Protein AF-A0A3M1C4P7-F1 (afdb_monomer)

Sequence (172 aa):
MSEEKKLWYYACQGETFGPFSKKDFIQELKNISSRNEILVWRKGMRSWTPTYECHELLEELGMNQRKYPRIHVRGSVKIHHPEKGSLNGVLFSLSAGGVGVKLEQSYFNEGDRIQLKIHAETLLEHPFEVIAIVRHIDSEGRMGCEFYEIKDELRKSINSYVGAIRSHLSLF

Solvent-accessible surface area (backbone atoms only — not comparable to full-atom values): 9748 Å² total; per-residue (Å²): 134,81,80,70,72,55,46,34,35,40,33,49,97,92,45,77,49,72,70,21,31,71,70,57,43,52,55,56,53,66,72,45,88,67,51,78,72,26,29,32,39,40,87,88,57,94,57,77,36,45,37,84,71,36,67,83,48,23,64,81,64,69,67,57,83,63,90,48,72,68,40,80,44,56,37,40,30,42,39,37,31,95,88,81,46,73,49,73,32,38,32,48,29,44,34,55,50,30,38,32,33,39,29,96,72,80,91,78,53,70,69,41,67,30,41,36,41,39,36,47,60,98,72,51,101,61,67,50,75,46,40,27,32,31,70,41,69,49,99,79,32,45,33,37,32,36,54,48,86,66,54,66,68,60,36,48,52,43,40,55,51,48,48,52,53,52,59,60,63,72,76,114

Nearest PDB structures (foldseek):
  4rt0-assembly1_A  TM=8.225E-01  e=1.508E-08  Pseudomonas aeruginosa PAO1
  4rt1-assembly1_A  TM=7.696E-01  e=6.048E-08  Pseudomonas aeruginosa PAO1
  8u0i-assembly1_A  TM=8.631E-01  e=6.971E-07  Pseudomonas aeruginosa PA14
  4xrn-assembly2_B  TM=7.167E-01  e=9.432E-08  Pseudomonas aeruginosa PAO1
  9fnn-assembly1_A  TM=7.194E-01  e=3.049E-05  Escherichia coli

Foldseek 3Di:
DDPQDQFKWKDAPNDID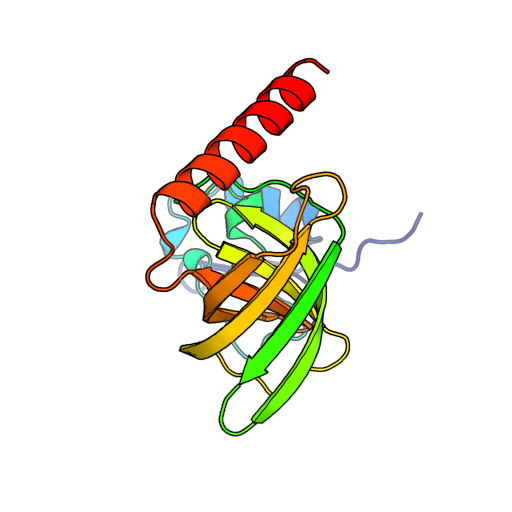DSHRPVVVLVVLLPDPCQQRMWMDGPPDPDTDRQVLPPVNCVSSVVDPPPWDKDFFWWKKWKQAPPPGIDIWIWGMDTLFWTKTADPDDPDDAQGWIKIFTDTPPQDPHTDIFIWGFHDADPRRITITTTDPDDPVVSVSRRVSSVVVVVVVVVD

Mean predicted aligned error: 10.46 Å

Structure (mmCIF, N/CA/C/O backbone):
data_AF-A0A3M1C4P7-F1
#
_entry.id   AF-A0A3M1C4P7-F1
#
loop_
_atom_site.group_PDB
_atom_site.id
_atom_site.type_symbol
_atom_site.label_atom_id
_atom_site.label_alt_id
_atom_site.label_comp_id
_atom_site.label_asym_id
_atom_site.label_entity_id
_atom_site.label_seq_id
_atom_site.pdbx_PDB_ins_code
_atom_site.Cartn_x
_atom_site.Cartn_y
_atom_site.Cartn_z
_atom_site.occupancy
_atom_site.B_iso_or_equiv
_atom_site.auth_seq_id
_atom_site.auth_comp_id
_atom_site.auth_asym_id
_atom_site.auth_atom_id
_atom_site.pdbx_PDB_model_num
ATOM 1 N N . MET A 1 1 ? -25.413 17.593 2.164 1.00 39.09 1 MET A N 1
ATOM 2 C CA . MET A 1 1 ? -24.622 16.933 3.225 1.00 39.09 1 MET A CA 1
ATOM 3 C C . MET A 1 1 ? -24.867 15.440 3.093 1.00 39.09 1 MET A C 1
ATOM 5 O O . MET A 1 1 ? -25.986 15.017 3.336 1.00 39.09 1 MET A O 1
ATOM 9 N N . SER A 1 2 ? -23.908 14.672 2.571 1.00 47.56 2 SER A N 1
ATOM 10 C CA . SER A 1 2 ? -24.074 13.222 2.403 1.00 47.56 2 SER A CA 1
ATOM 11 C C . SER A 1 2 ? -23.829 12.519 3.734 1.00 47.56 2 SER A C 1
ATOM 13 O O . SER A 1 2 ? -22.772 12.716 4.327 1.00 47.56 2 SER A O 1
ATOM 15 N N . GLU A 1 3 ? -24.774 11.697 4.187 1.00 51.28 3 GLU A N 1
ATOM 16 C CA . GLU A 1 3 ? -24.529 10.737 5.263 1.00 51.28 3 GLU A CA 1
ATOM 17 C C . GLU A 1 3 ? -23.340 9.845 4.875 1.00 51.28 3 GLU A C 1
ATOM 19 O O . GLU A 1 3 ? -23.419 9.068 3.919 1.00 51.28 3 GLU A O 1
ATOM 24 N N . GLU A 1 4 ? -22.217 9.952 5.587 1.00 60.09 4 GLU A N 1
ATOM 25 C CA . GLU A 1 4 ? -21.180 8.927 5.506 1.00 60.09 4 GLU A CA 1
ATOM 26 C C . GLU A 1 4 ? -21.805 7.604 5.957 1.00 60.09 4 GLU A C 1
ATOM 28 O O . GLU A 1 4 ? -22.257 7.471 7.096 1.00 60.09 4 GLU A O 1
ATOM 33 N N . LYS A 1 5 ? -21.885 6.630 5.041 1.00 76.88 5 LYS A N 1
ATOM 34 C CA . LYS A 1 5 ? -22.534 5.342 5.301 1.00 76.88 5 LYS A CA 1
ATOM 35 C C . LYS A 1 5 ? -21.923 4.696 6.549 1.00 76.88 5 LYS A C 1
ATOM 37 O O . LYS A 1 5 ? -20.745 4.337 6.551 1.00 76.88 5 LYS A O 1
ATOM 42 N N . LYS A 1 6 ? -22.741 4.507 7.587 1.00 78.75 6 LYS A N 1
ATOM 43 C CA . LYS A 1 6 ? -22.369 3.760 8.791 1.00 78.75 6 LYS A CA 1
ATOM 44 C C . LYS A 1 6 ? -22.273 2.275 8.438 1.00 78.75 6 LYS A C 1
ATOM 46 O O . LYS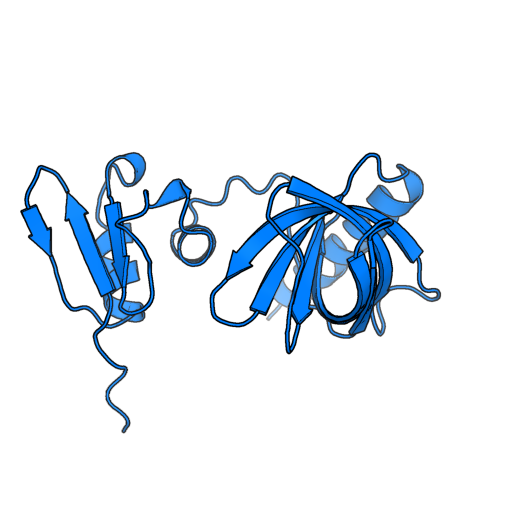 A 1 6 ? -23.293 1.629 8.214 1.00 78.75 6 LYS A O 1
ATOM 51 N N . LEU A 1 7 ? -21.056 1.755 8.300 1.00 88.94 7 LEU A N 1
ATOM 52 C CA . LEU A 1 7 ? -20.792 0.402 7.781 1.00 88.94 7 LEU A CA 1
ATOM 53 C C . LEU A 1 7 ? -19.833 -0.414 8.647 1.00 88.94 7 LEU A C 1
ATOM 55 O O . LEU A 1 7 ? -19.599 -1.578 8.321 1.00 88.94 7 LEU A O 1
ATOM 59 N N . TRP A 1 8 ? -19.265 0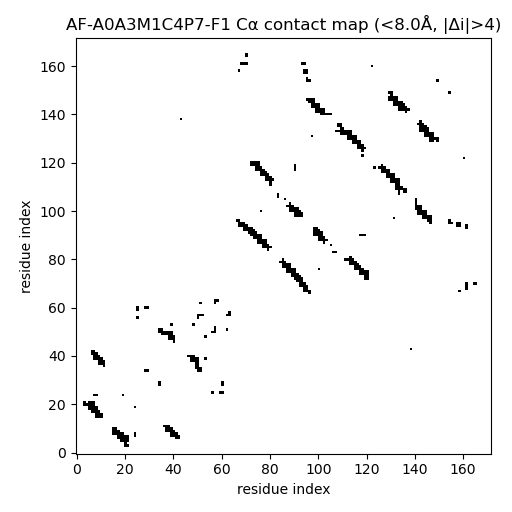.183 9.694 1.00 94.12 8 TRP A N 1
ATOM 60 C CA . TRP A 1 8 ? -18.219 -0.434 10.503 1.00 94.12 8 TRP A CA 1
ATOM 61 C C . TRP A 1 8 ? -18.752 -0.974 11.820 1.00 94.12 8 TRP A C 1
ATOM 63 O O . TRP A 1 8 ? -19.577 -0.336 12.473 1.00 94.12 8 TRP A O 1
ATOM 73 N N . TYR A 1 9 ? -18.235 -2.131 12.209 1.00 95.50 9 TYR A N 1
ATOM 74 C CA . TYR A 1 9 ? -18.547 -2.822 13.447 1.00 95.50 9 TYR A CA 1
ATOM 75 C C . TYR A 1 9 ? -17.256 -3.318 14.088 1.00 95.50 9 TYR A C 1
ATOM 77 O O . TYR A 1 9 ? -16.290 -3.643 13.389 1.00 95.50 9 TYR A O 1
ATOM 85 N N . TYR A 1 10 ? -17.245 -3.403 15.413 1.00 94.94 10 TYR A N 1
ATOM 86 C CA . TYR A 1 10 ? -16.197 -4.106 16.140 1.00 94.94 10 TYR A CA 1
ATOM 87 C C . TYR A 1 10 ? -16.813 -5.085 17.133 1.00 94.94 10 TYR A C 1
ATOM 89 O O . TYR A 1 10 ? -17.927 -4.873 17.609 1.00 94.94 10 TYR A O 1
ATOM 97 N N . ALA A 1 11 ? -16.089 -6.154 17.433 1.00 93.12 11 ALA A N 1
ATOM 98 C CA . ALA A 1 11 ? -16.430 -7.094 18.479 1.00 93.12 11 ALA A CA 1
ATOM 99 C C . ALA A 1 11 ? -15.306 -7.144 19.513 1.00 93.12 11 ALA A C 1
ATOM 101 O O . ALA A 1 11 ? -14.123 -7.204 19.165 1.00 93.12 11 ALA A O 1
ATOM 102 N N . CYS A 1 12 ? -15.688 -7.092 20.783 1.00 89.81 12 CYS A N 1
ATOM 103 C CA . CYS A 1 12 ? -14.787 -7.134 21.926 1.00 89.81 12 CYS A CA 1
ATOM 104 C C . CYS A 1 12 ? -15.507 -7.869 23.059 1.00 89.81 12 CYS A C 1
ATOM 106 O O . CYS A 1 12 ? -16.689 -7.628 23.284 1.00 89.81 12 CYS A O 1
ATOM 108 N N . GLN A 1 13 ? -14.819 -8.791 23.739 1.00 85.81 13 GLN A N 1
ATOM 109 C CA . GLN A 1 13 ? -15.377 -9.554 24.870 1.00 85.81 13 GLN A CA 1
ATOM 110 C C . GLN A 1 13 ? -16.704 -10.286 24.564 1.00 85.81 13 GLN A C 1
ATOM 112 O O . GLN A 1 13 ? -17.533 -10.489 25.442 1.00 85.81 13 GLN A O 1
ATOM 117 N N . GLY A 1 14 ? -16.903 -10.714 23.313 1.00 84.56 14 GLY A N 1
ATOM 118 C CA . GLY A 1 14 ? -18.111 -11.432 22.884 1.00 84.56 14 GLY A CA 1
ATOM 119 C C . GLY A 1 14 ? -19.307 -10.537 22.539 1.00 84.56 14 GLY A C 1
ATOM 120 O O . GLY A 1 14 ? -20.307 -11.044 22.037 1.00 84.56 14 GLY A O 1
ATOM 121 N N . GLU A 1 15 ? -19.196 -9.223 22.727 1.00 91.88 15 GLU A N 1
ATOM 122 C CA . GLU A 1 15 ? -20.213 -8.251 22.326 1.00 91.88 15 GLU A CA 1
ATOM 123 C C . GLU A 1 15 ? -19.849 -7.588 20.996 1.00 91.88 15 GLU A C 1
ATOM 125 O O . GLU A 1 15 ? -18.674 -7.447 20.655 1.00 91.88 15 GLU A O 1
ATOM 130 N N . THR A 1 16 ? -20.866 -7.189 20.228 1.00 94.88 16 THR A N 1
ATOM 131 C CA . THR A 1 16 ? -20.712 -6.507 18.935 1.00 94.88 16 THR A CA 1
ATOM 132 C C . THR A 1 16 ? -21.273 -5.094 19.011 1.00 94.88 16 THR A C 1
ATOM 134 O O . THR A 1 16 ? -22.397 -4.889 19.462 1.00 94.88 16 THR A O 1
ATOM 137 N N . PHE A 1 17 ? -20.515 -4.132 18.495 1.00 94.25 17 PHE A N 1
ATOM 138 C CA . PHE A 1 17 ? -20.822 -2.708 18.542 1.00 94.25 17 PHE A CA 1
ATOM 139 C C . PHE A 1 17 ? -20.857 -2.127 17.123 1.00 94.25 17 PHE A C 1
ATOM 141 O O . PHE A 1 17 ? -20.004 -2.447 16.292 1.00 94.25 17 PHE A O 1
ATOM 148 N N . GLY A 1 18 ? -21.832 -1.258 16.842 1.00 93.12 18 GLY A N 1
ATOM 149 C CA . GLY A 1 18 ? -22.015 -0.586 15.549 1.00 93.12 18 GLY A CA 1
ATOM 150 C C . GLY A 1 18 ? -23.473 -0.597 15.064 1.00 93.12 18 GLY A C 1
ATOM 151 O O . GLY A 1 18 ? -24.352 -1.060 15.791 1.00 93.12 18 GLY A O 1
ATOM 152 N N . PRO A 1 19 ? -23.759 -0.110 13.840 1.00 93.94 19 PRO A N 1
ATOM 153 C CA . PRO A 1 19 ? -22.807 0.400 12.853 1.00 93.94 19 PRO A CA 1
ATOM 154 C C . PRO A 1 19 ? -22.305 1.820 13.145 1.00 93.94 19 PRO A C 1
ATOM 156 O O . PRO A 1 19 ? -23.071 2.706 13.526 1.00 93.94 19 PRO A O 1
ATOM 159 N N . PHE A 1 20 ? -21.035 2.063 12.835 1.00 93.38 20 PHE A N 1
ATOM 160 C CA . PHE A 1 20 ? -20.380 3.366 12.933 1.00 93.38 20 PHE A CA 1
ATOM 161 C C . PHE A 1 20 ? -20.025 3.930 11.554 1.00 93.38 20 PHE A C 1
ATOM 163 O O . PHE A 1 20 ? -19.773 3.182 10.598 1.00 93.38 20 PHE A O 1
ATOM 170 N N . SER A 1 21 ? -19.974 5.264 11.453 1.00 91.44 21 SER A N 1
ATOM 171 C CA . SER A 1 21 ? -19.228 5.922 10.374 1.00 91.44 21 SER A CA 1
ATOM 172 C C . SER A 1 21 ? -17.741 5.588 10.534 1.00 91.44 21 SER A C 1
ATOM 174 O O . SER A 1 21 ? -17.305 5.229 11.628 1.00 91.44 21 SER A O 1
ATOM 176 N N . LYS A 1 22 ? -16.937 5.699 9.472 1.00 87.62 22 LYS A N 1
ATOM 177 C CA . LYS A 1 22 ? -15.499 5.408 9.587 1.00 87.62 22 LYS A CA 1
ATOM 178 C C . LYS A 1 22 ? -14.823 6.316 10.625 1.00 87.62 22 LYS A C 1
ATOM 180 O O . LYS A 1 22 ? -14.029 5.840 11.429 1.00 87.62 22 LYS A O 1
ATOM 185 N N . LYS A 1 23 ? -15.188 7.600 10.646 1.00 88.44 23 LYS A N 1
ATOM 186 C CA . LYS A 1 23 ? -14.672 8.575 11.610 1.00 88.44 23 LYS A CA 1
ATOM 187 C C . LYS A 1 23 ? -15.012 8.193 13.054 1.00 88.44 23 LYS A C 1
ATOM 189 O O . LYS A 1 23 ? -14.108 8.144 13.886 1.00 88.44 23 LYS A O 1
ATOM 194 N N . ASP A 1 24 ? -16.284 7.901 13.337 1.00 90.94 24 ASP A N 1
ATOM 195 C CA . ASP A 1 24 ? -16.727 7.538 14.692 1.00 90.9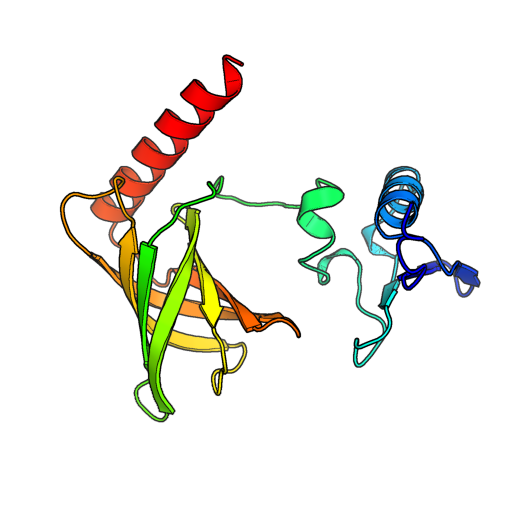4 24 ASP A CA 1
ATOM 196 C C . ASP A 1 24 ? -16.101 6.210 15.124 1.00 90.94 24 ASP A C 1
ATOM 198 O O . ASP A 1 24 ? -15.619 6.085 16.243 1.00 90.94 24 ASP A O 1
ATOM 202 N N . PHE A 1 25 ? -16.011 5.250 14.201 1.00 93.44 25 PHE A N 1
ATOM 203 C CA . PHE A 1 25 ? -15.388 3.954 14.439 1.00 93.44 25 PHE A CA 1
ATOM 204 C C . PHE A 1 25 ? -13.940 4.081 14.918 1.00 93.44 25 PHE A C 1
ATOM 206 O O . PHE A 1 25 ? -13.550 3.480 15.915 1.00 93.44 25 PHE A O 1
ATOM 213 N N . ILE A 1 26 ? -13.139 4.902 14.236 1.00 89.75 26 ILE A N 1
ATOM 214 C CA . ILE A 1 26 ? -11.749 5.161 14.622 1.00 89.75 26 ILE A CA 1
ATOM 215 C C . ILE A 1 26 ? -11.665 5.837 15.990 1.00 89.75 26 ILE A C 1
ATOM 217 O O . ILE A 1 26 ? -10.760 5.523 16.766 1.00 89.75 26 ILE A O 1
ATOM 221 N N . GLN A 1 27 ? -12.584 6.756 16.293 1.00 89.81 27 GLN A N 1
ATOM 222 C CA . GLN A 1 27 ? -12.616 7.432 17.586 1.00 89.81 27 GLN A CA 1
ATOM 223 C C . GLN A 1 27 ? -12.945 6.459 18.727 1.00 89.81 27 GLN A C 1
ATOM 225 O O . GLN A 1 27 ? -12.248 6.480 19.741 1.00 89.81 27 GLN A O 1
ATOM 230 N N . GLU A 1 28 ? -13.930 5.577 18.538 1.00 91.25 28 GLU A N 1
ATOM 231 C CA . GLU A 1 28 ? -14.269 4.520 19.499 1.00 91.25 28 GLU A CA 1
ATOM 232 C C . GLU A 1 28 ? -13.077 3.594 19.748 1.00 91.25 28 GLU A C 1
ATOM 234 O O . GLU A 1 28 ? -12.647 3.406 20.886 1.00 91.25 28 GLU A O 1
ATOM 239 N N . LEU A 1 29 ? -12.458 3.085 18.678 1.00 90.19 29 LEU A N 1
ATOM 240 C 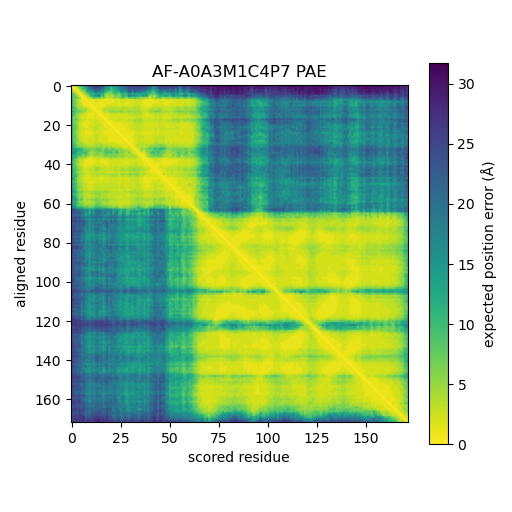CA . LEU A 1 29 ? -11.315 2.183 18.803 1.00 90.19 29 LEU A CA 1
ATOM 241 C C . LEU A 1 29 ? -10.120 2.837 19.513 1.00 90.19 29 LEU A C 1
ATOM 243 O O . LEU A 1 29 ? -9.441 2.167 20.290 1.00 90.19 29 LEU A O 1
ATOM 247 N N . LYS A 1 30 ? -9.858 4.134 19.294 1.00 87.12 30 LYS A N 1
ATOM 248 C CA . LYS A 1 30 ? -8.781 4.872 19.985 1.00 87.12 30 LYS A CA 1
ATOM 249 C C . LYS A 1 30 ? -8.973 4.949 21.499 1.00 87.12 30 LYS A C 1
ATOM 251 O O . LYS A 1 30 ? -7.974 5.020 22.212 1.00 87.12 30 LYS A O 1
ATOM 256 N N . ASN A 1 31 ? -10.216 4.921 21.974 1.00 85.88 31 ASN A N 1
ATOM 257 C CA . ASN A 1 31 ? -10.536 4.978 23.398 1.00 85.88 31 ASN A CA 1
ATOM 258 C C . ASN A 1 31 ? -10.353 3.620 24.101 1.00 85.88 31 ASN A C 1
ATOM 260 O O . ASN A 1 31 ? -10.298 3.570 25.329 1.00 85.88 31 ASN A O 1
ATOM 264 N N . ILE A 1 32 ? -10.225 2.519 23.350 1.00 85.31 32 ILE A N 1
ATOM 265 C CA . ILE A 1 32 ? -10.050 1.179 23.916 1.00 85.31 32 ILE A CA 1
ATOM 266 C C . ILE A 1 32 ? -8.565 0.924 24.208 1.00 85.31 32 ILE A C 1
ATOM 268 O O . ILE A 1 32 ? -7.695 1.071 23.346 1.00 85.31 32 ILE A O 1
ATOM 272 N N . SER A 1 33 ? -8.262 0.514 25.441 1.00 74.25 33 SER A N 1
ATOM 273 C CA . SER A 1 33 ? -6.883 0.301 25.903 1.00 74.25 33 SER A CA 1
ATOM 274 C C . SER A 1 33 ? -6.213 -0.910 25.239 1.00 74.25 33 SER A C 1
ATOM 276 O O . SER A 1 33 ? -5.060 -0.816 24.819 1.00 74.25 33 SER A O 1
ATOM 278 N N . SER A 1 34 ? -6.943 -2.018 25.065 1.00 76.75 34 SER A N 1
ATOM 279 C CA . SER A 1 34 ? -6.430 -3.282 24.506 1.00 76.75 34 SER A CA 1
ATOM 280 C C . SER A 1 34 ? -6.948 -3.543 23.092 1.00 76.75 34 SER A C 1
ATOM 282 O O . SER A 1 34 ? -7.749 -4.440 22.847 1.00 76.75 34 SER A O 1
ATOM 284 N N . ARG A 1 35 ? -6.467 -2.765 22.120 1.00 73.56 35 ARG A N 1
ATOM 285 C CA . ARG A 1 35 ? -6.914 -2.864 20.715 1.00 73.56 35 ARG A CA 1
ATOM 286 C C . ARG A 1 35 ? -6.543 -4.168 20.000 1.00 73.56 35 ARG A C 1
ATOM 288 O O . ARG A 1 35 ? -7.116 -4.468 18.958 1.00 73.56 35 ARG A O 1
ATOM 295 N N . ASN A 1 36 ? -5.612 -4.953 20.541 1.00 70.19 36 ASN A N 1
ATOM 296 C CA . ASN A 1 36 ? -5.172 -6.209 19.924 1.00 70.19 36 ASN A CA 1
ATOM 297 C C . ASN A 1 36 ? -6.214 -7.334 20.027 1.00 70.19 36 ASN A C 1
ATOM 299 O O . ASN A 1 36 ? -6.157 -8.278 19.249 1.00 70.19 36 ASN A O 1
ATOM 303 N N . GLU A 1 37 ? -7.164 -7.231 20.955 1.00 80.12 37 GLU A N 1
ATOM 304 C CA . GLU A 1 37 ? -8.218 -8.236 21.169 1.00 80.12 37 GLU A CA 1
ATOM 305 C C . GLU A 1 37 ? -9.498 -7.924 20.383 1.00 80.12 37 GLU A C 1
ATOM 307 O O . GLU A 1 37 ? -10.460 -8.690 20.406 1.00 80.12 37 GLU A O 1
ATOM 312 N N . ILE A 1 38 ? -9.516 -6.793 19.676 1.00 90.44 38 ILE A N 1
ATOM 313 C CA . ILE A 1 38 ? -10.688 -6.322 18.954 1.00 90.44 38 ILE A CA 1
ATOM 314 C C . ILE A 1 38 ? -10.714 -6.944 17.562 1.00 90.44 38 ILE A C 1
ATOM 316 O O . ILE A 1 38 ? -9.760 -6.810 16.785 1.00 90.44 38 ILE A O 1
ATOM 320 N N . LEU A 1 39 ? -11.846 -7.549 17.221 1.00 92.44 39 LEU A N 1
ATOM 321 C CA . LEU A 1 39 ? -12.173 -7.926 15.854 1.00 92.44 39 LEU A CA 1
ATOM 322 C C . LEU A 1 39 ? -12.953 -6.795 15.189 1.00 92.44 39 LEU A C 1
ATOM 324 O O . LEU A 1 39 ? -13.845 -6.211 15.794 1.00 92.44 39 LEU A O 1
ATOM 328 N N . VAL A 1 40 ? -12.654 -6.507 13.931 1.00 93.62 40 VAL A N 1
ATOM 329 C CA . VAL A 1 40 ? -13.332 -5.483 13.137 1.00 93.62 40 VAL A CA 1
ATOM 330 C C . VAL A 1 40 ? -14.004 -6.108 11.929 1.00 93.62 40 VAL A C 1
ATOM 332 O O . VAL A 1 40 ? -13.539 -7.110 11.379 1.00 93.62 40 VAL A O 1
ATOM 335 N N . TRP A 1 41 ? -15.103 -5.503 11.501 1.00 94.44 41 TRP A N 1
ATOM 336 C CA . TRP A 1 41 ? -15.796 -5.903 10.290 1.00 94.44 41 TRP A CA 1
ATOM 337 C C . TRP A 1 41 ? -16.483 -4.708 9.640 1.00 94.44 41 TRP A C 1
ATOM 339 O O . TRP A 1 41 ? -17.001 -3.813 10.309 1.00 94.44 41 TRP A O 1
ATOM 349 N N . ARG A 1 42 ? -16.535 -4.716 8.310 1.00 91.19 42 ARG A N 1
ATOM 350 C CA . ARG A 1 42 ? -17.429 -3.854 7.542 1.00 91.19 42 ARG A CA 1
ATOM 351 C C . ARG A 1 42 ? -18.037 -4.601 6.376 1.00 91.19 42 ARG A C 1
ATOM 353 O O . ARG A 1 42 ? -17.493 -5.599 5.895 1.00 91.19 42 ARG A O 1
ATOM 360 N N . LYS A 1 43 ? -19.127 -4.045 5.849 1.00 82.88 43 LYS A N 1
ATOM 361 C CA . LYS A 1 43 ? -19.753 -4.545 4.623 1.00 82.88 43 LYS A CA 1
ATOM 362 C C . LYS A 1 43 ? -18.704 -4.692 3.508 1.00 82.88 43 LYS A C 1
ATOM 364 O O . LYS A 1 43 ? -18.035 -3.723 3.145 1.00 82.88 43 LYS A O 1
ATOM 369 N N . GLY A 1 44 ? -18.583 -5.910 2.977 1.00 81.81 44 GLY A N 1
ATOM 370 C CA . GLY A 1 44 ? -17.608 -6.290 1.947 1.00 81.81 44 GLY A CA 1
ATOM 371 C C . GLY A 1 44 ? -16.430 -7.133 2.454 1.00 81.81 44 GLY A C 1
ATOM 372 O O . GLY A 1 44 ? -15.746 -7.743 1.638 1.00 81.81 44 GLY A O 1
ATOM 373 N N . MET A 1 45 ? -16.208 -7.224 3.771 1.00 83.38 45 MET A N 1
ATOM 374 C CA . MET A 1 45 ? -15.215 -8.140 4.346 1.00 83.38 45 MET A CA 1
ATOM 375 C C . MET A 1 45 ? -15.765 -9.570 4.419 1.00 83.38 45 MET A C 1
ATOM 377 O O . MET A 1 45 ? -16.938 -9.776 4.734 1.00 83.38 45 MET A O 1
ATOM 381 N N . ARG A 1 46 ? -14.906 -10.561 4.147 1.00 82.50 46 ARG A N 1
ATOM 382 C CA . ARG A 1 46 ? -15.275 -11.990 4.152 1.00 82.50 46 ARG A CA 1
ATOM 383 C C . ARG A 1 46 ? -15.530 -12.538 5.556 1.00 82.50 46 ARG A C 1
ATOM 385 O O . ARG A 1 46 ? -16.366 -13.416 5.722 1.00 82.50 46 ARG A O 1
ATOM 392 N N . SER A 1 47 ? -14.816 -12.021 6.548 1.00 89.38 47 SER A N 1
ATOM 393 C CA . SER A 1 47 ? -14.898 -12.434 7.946 1.00 89.38 47 SER A CA 1
ATOM 394 C C . SER A 1 47 ? -14.542 -11.266 8.856 1.00 89.38 47 SER A C 1
ATOM 396 O O . SER A 1 47 ? -14.009 -10.252 8.400 1.00 89.38 47 SER A O 1
ATOM 398 N N . TRP A 1 48 ? -14.834 -11.418 10.145 1.00 92.06 48 TRP A N 1
ATOM 399 C CA . TRP A 1 48 ? -14.234 -10.595 11.187 1.00 92.06 48 TRP A CA 1
ATOM 400 C C . TRP A 1 48 ? -12.711 -10.717 11.116 1.00 92.06 48 TRP A C 1
ATOM 402 O O . TRP A 1 48 ? -12.183 -11.819 10.960 1.00 92.06 48 TRP A O 1
ATOM 412 N N . THR A 1 49 ? -12.018 -9.590 11.207 1.00 89.69 49 THR A N 1
ATOM 413 C CA . THR A 1 49 ? -10.561 -9.515 11.075 1.00 89.69 49 THR A CA 1
ATOM 414 C C . THR A 1 49 ? -9.996 -8.864 12.328 1.00 89.69 49 THR A C 1
ATOM 416 O O . THR A 1 49 ? -10.526 -7.836 12.747 1.00 89.69 49 THR A O 1
ATOM 419 N N . PRO A 1 50 ? -8.941 -9.405 12.951 1.00 88.56 50 PRO A N 1
ATOM 420 C CA . PRO A 1 50 ? -8.267 -8.722 14.045 1.00 88.56 50 PRO A CA 1
ATOM 421 C C . PRO A 1 50 ? -7.852 -7.300 13.658 1.00 88.56 50 PRO A C 1
ATOM 423 O O . PRO A 1 50 ? -7.384 -7.052 12.546 1.00 88.56 50 PRO A O 1
ATOM 426 N N . THR A 1 51 ? -7.993 -6.346 14.579 1.00 86.94 51 THR A N 1
ATOM 427 C CA . THR A 1 51 ? -7.685 -4.927 14.310 1.00 86.94 51 THR A CA 1
ATOM 428 C C . THR A 1 51 ? -6.252 -4.741 13.803 1.00 86.94 51 THR A C 1
ATOM 430 O O . THR A 1 51 ? -6.005 -3.893 12.948 1.00 86.94 51 THR A O 1
ATOM 433 N N . TYR A 1 52 ? -5.317 -5.577 14.269 1.00 79.62 52 TYR A N 1
ATOM 434 C CA . TYR A 1 52 ? -3.920 -5.556 13.837 1.00 79.62 52 TYR A CA 1
ATOM 435 C C . TYR A 1 52 ? -3.669 -6.136 12.431 1.00 79.62 52 TYR A C 1
ATOM 437 O O . TYR A 1 52 ? -2.601 -5.916 11.871 1.00 79.62 52 TYR A O 1
ATOM 445 N N . GLU A 1 53 ? -4.631 -6.845 11.842 1.00 77.75 53 GLU A N 1
ATOM 446 C CA . GLU A 1 53 ? -4.584 -7.332 10.452 1.00 77.75 53 GLU A CA 1
ATOM 447 C C . GLU A 1 53 ? -5.339 -6.401 9.492 1.00 77.75 53 GLU A C 1
ATOM 449 O O . GLU A 1 53 ? -5.119 -6.413 8.275 1.00 77.75 53 GLU A O 1
ATOM 454 N N . CYS A 1 54 ? -6.204 -5.533 10.026 1.00 81.00 54 CYS A N 1
ATOM 455 C CA . CYS A 1 54 ? -6.925 -4.544 9.241 1.00 81.00 54 CYS A CA 1
ATOM 456 C C . CYS A 1 54 ? -6.016 -3.350 8.907 1.00 81.00 54 CYS A C 1
ATOM 458 O O . CYS A 1 54 ? -6.004 -2.320 9.584 1.00 81.00 54 CYS A O 1
ATOM 460 N N . HIS A 1 55 ? -5.254 -3.487 7.822 1.00 73.81 55 HIS A N 1
ATOM 461 C CA . HIS A 1 55 ? -4.287 -2.488 7.356 1.00 73.81 55 HIS A CA 1
ATOM 462 C C . HIS A 1 55 ? -4.889 -1.089 7.153 1.00 73.81 55 HIS A C 1
ATOM 464 O O . HIS A 1 55 ? -4.193 -0.098 7.376 1.00 73.81 55 HIS A O 1
ATOM 470 N N . GLU A 1 56 ? -6.171 -1.015 6.777 1.00 76.69 56 GLU A N 1
ATOM 471 C CA . GLU A 1 56 ? -6.928 0.236 6.654 1.00 76.69 56 GLU A CA 1
ATOM 472 C C . GLU A 1 56 ? -6.986 1.004 7.988 1.00 76.69 56 GLU A C 1
ATOM 474 O O . GLU A 1 56 ? -6.872 2.226 8.002 1.00 76.69 56 GLU A O 1
ATOM 479 N N . LEU A 1 57 ? -7.112 0.295 9.114 1.00 81.50 57 LEU A N 1
ATOM 480 C CA . LEU A 1 57 ? -7.256 0.895 10.441 1.00 81.50 57 LEU A CA 1
ATOM 481 C C . LEU A 1 57 ? -5.915 1.109 11.143 1.00 81.50 57 LEU A C 1
ATOM 483 O O . LEU A 1 57 ? -5.775 2.062 11.904 1.00 81.50 57 LEU A O 1
ATOM 487 N N . LEU A 1 58 ? -4.914 0.257 10.892 1.00 78.31 58 LEU A N 1
ATOM 488 C CA . LEU A 1 58 ? -3.601 0.332 11.549 1.00 78.31 58 LEU A CA 1
ATOM 489 C C . LEU A 1 58 ? -2.968 1.729 11.488 1.00 78.31 58 LEU A C 1
ATOM 491 O O . LEU A 1 58 ? -2.342 2.178 12.451 1.00 78.31 58 LEU A O 1
ATOM 495 N N . GLU A 1 59 ? -3.095 2.398 10.342 1.00 72.88 59 GLU A N 1
ATOM 496 C CA . GLU A 1 59 ? -2.586 3.752 10.125 1.00 72.88 59 GLU A CA 1
ATOM 497 C C . GLU A 1 59 ? -3.363 4.795 10.928 1.00 72.88 59 GLU A C 1
ATOM 499 O O . GLU A 1 59 ? -2.761 5.567 11.672 1.00 72.88 59 GLU A O 1
ATOM 504 N N . GLU A 1 60 ? -4.691 4.770 10.852 1.00 79.69 60 GLU A N 1
ATOM 505 C CA . GLU A 1 60 ? -5.556 5.747 11.520 1.00 79.69 60 GLU A CA 1
ATOM 506 C C . GLU A 1 60 ? -5.563 5.596 13.050 1.00 79.69 60 GLU A C 1
ATOM 508 O O . GLU A 1 60 ? -5.719 6.580 13.782 1.00 79.69 60 GLU A O 1
ATOM 513 N N . LEU A 1 61 ? -5.339 4.374 13.543 1.00 79.25 61 LEU A N 1
ATOM 514 C CA . LEU A 1 61 ? -5.225 4.049 14.965 1.00 79.25 61 LEU A CA 1
ATOM 515 C C . LEU A 1 61 ? -3.822 4.302 15.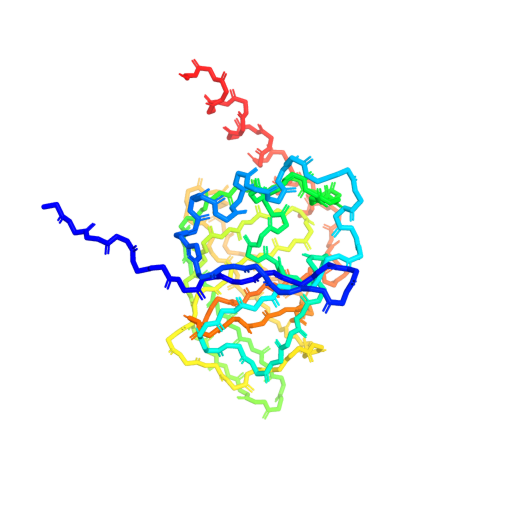534 1.00 79.25 61 LEU A C 1
ATOM 517 O O . LEU A 1 61 ? -3.629 4.170 16.744 1.00 79.25 61 LEU A O 1
ATOM 521 N N . GLY A 1 62 ? -2.832 4.635 14.699 1.00 72.75 62 GLY A N 1
ATOM 522 C CA . GLY A 1 62 ? -1.444 4.785 15.144 1.00 72.75 62 GLY A CA 1
ATOM 523 C C . GLY A 1 62 ? -0.835 3.487 15.691 1.00 72.75 62 GLY A C 1
ATOM 524 O O . GLY A 1 62 ? 0.148 3.530 16.421 1.00 72.75 62 GLY A O 1
ATOM 525 N N . MET A 1 63 ? -1.409 2.328 15.348 1.00 70.31 63 MET A N 1
ATOM 526 C CA . MET A 1 63 ? -0.909 0.998 15.739 1.00 70.31 63 MET A CA 1
ATOM 527 C C . MET A 1 63 ? 0.169 0.479 14.781 1.00 70.31 63 MET A C 1
ATOM 529 O O . MET A 1 63 ? 0.639 -0.652 14.891 1.00 70.31 63 MET A O 1
ATOM 533 N N . ASN A 1 64 ? 0.550 1.295 13.801 1.00 64.38 64 ASN A N 1
ATOM 534 C CA . ASN A 1 64 ? 1.445 0.885 12.743 1.00 64.38 64 ASN A CA 1
ATOM 535 C C . ASN A 1 64 ? 2.900 0.859 13.230 1.00 64.38 64 ASN A C 1
ATOM 537 O O . ASN A 1 64 ? 3.555 1.897 13.305 1.00 64.38 64 ASN A O 1
ATOM 541 N N . GLN A 1 65 ? 3.439 -0.335 13.486 1.00 62.72 65 GLN A N 1
ATOM 542 C CA . GLN A 1 65 ? 4.866 -0.550 13.758 1.00 62.72 65 GLN A CA 1
ATOM 543 C C . GLN A 1 65 ? 5.709 -0.457 12.470 1.00 62.72 65 GLN A C 1
ATOM 545 O O . GLN A 1 65 ? 6.561 -1.304 12.195 1.00 62.72 65 GLN A O 1
ATOM 550 N N . ARG A 1 66 ? 5.462 0.548 11.615 1.00 69.12 66 ARG A N 1
ATOM 551 C CA . ARG A 1 66 ? 6.232 0.697 10.373 1.00 69.12 66 ARG A CA 1
ATOM 552 C C . ARG A 1 66 ? 7.680 0.992 10.736 1.00 69.12 66 ARG A C 1
ATOM 554 O O . ARG A 1 66 ? 8.000 2.088 11.182 1.00 69.12 66 ARG A O 1
ATOM 561 N N . LYS A 1 67 ? 8.571 0.049 10.429 1.00 77.31 67 LYS A N 1
ATOM 562 C CA . LYS A 1 67 ? 10.022 0.268 10.496 1.00 77.31 67 LYS A CA 1
ATOM 563 C C . LYS A 1 67 ? 10.472 1.435 9.609 1.00 77.31 67 LYS A C 1
ATOM 565 O O . LYS A 1 67 ? 11.448 2.105 9.927 1.00 77.31 67 LYS A O 1
ATOM 570 N N . TYR A 1 68 ? 9.765 1.671 8.500 1.00 81.38 68 TYR A N 1
ATOM 571 C CA . TYR A 1 68 ? 10.093 2.715 7.532 1.00 81.38 68 TYR A CA 1
ATOM 572 C C . TYR A 1 68 ? 8.919 3.677 7.333 1.00 81.38 68 TYR A C 1
ATOM 574 O O . TYR A 1 68 ? 7.822 3.220 6.981 1.00 81.38 68 TYR A O 1
ATOM 582 N N . PRO A 1 69 ? 9.133 4.994 7.488 1.00 84.25 69 PRO A N 1
ATOM 583 C CA . PRO A 1 69 ? 8.109 5.975 7.172 1.00 84.25 69 PRO A CA 1
ATOM 584 C C . PRO A 1 69 ? 7.767 5.951 5.683 1.00 84.25 69 PRO A C 1
ATOM 586 O O . PRO A 1 69 ? 8.629 5.681 4.851 1.00 84.25 69 PRO A O 1
ATOM 589 N N . ARG A 1 70 ? 6.500 6.216 5.357 1.00 87.81 70 ARG A N 1
ATOM 590 C CA . ARG A 1 70 ? 5.976 6.263 3.985 1.00 87.81 70 ARG A CA 1
ATOM 591 C C . ARG A 1 70 ? 5.574 7.688 3.633 1.00 87.81 70 ARG A C 1
ATOM 593 O O . ARG A 1 70 ? 5.151 8.438 4.508 1.00 87.81 70 ARG A O 1
ATOM 600 N N . ILE A 1 71 ? 5.666 8.021 2.354 1.00 89.19 71 ILE A N 1
ATOM 601 C CA . ILE A 1 71 ? 5.083 9.235 1.772 1.00 89.19 71 ILE A CA 1
ATOM 602 C C . ILE A 1 71 ? 4.027 8.859 0.743 1.00 89.19 71 ILE A C 1
ATOM 604 O O . ILE A 1 71 ? 4.083 7.775 0.152 1.00 89.19 71 ILE A O 1
ATOM 608 N N . HIS A 1 72 ? 3.090 9.777 0.519 1.00 89.88 72 HIS A N 1
ATOM 609 C CA . HIS A 1 72 ? 2.250 9.742 -0.667 1.00 89.88 72 HIS A CA 1
ATOM 610 C C . HIS A 1 72 ? 3.065 10.236 -1.863 1.00 89.88 72 HIS A C 1
ATOM 612 O O . HIS A 1 72 ? 3.797 11.218 -1.759 1.00 89.88 72 HIS A O 1
ATOM 618 N N . VAL A 1 73 ? 2.960 9.535 -2.982 1.00 90.00 73 VAL A N 1
ATOM 619 C CA . VAL A 1 73 ? 3.733 9.804 -4.198 1.00 90.00 73 VAL A CA 1
ATOM 620 C C . VAL A 1 73 ? 2.880 9.444 -5.400 1.00 90.00 73 VAL A C 1
ATOM 622 O O . VAL A 1 73 ? 2.124 8.480 -5.336 1.00 90.00 73 VAL A O 1
ATOM 625 N N . ARG A 1 74 ? 3.021 10.202 -6.488 1.00 90.81 74 ARG A N 1
ATOM 626 C CA . ARG A 1 74 ? 2.447 9.858 -7.788 1.00 90.81 74 ARG A CA 1
ATOM 627 C C . ARG A 1 74 ? 3.484 9.189 -8.675 1.00 90.81 74 ARG A C 1
ATOM 629 O O . ARG A 1 74 ? 4.684 9.430 -8.562 1.00 9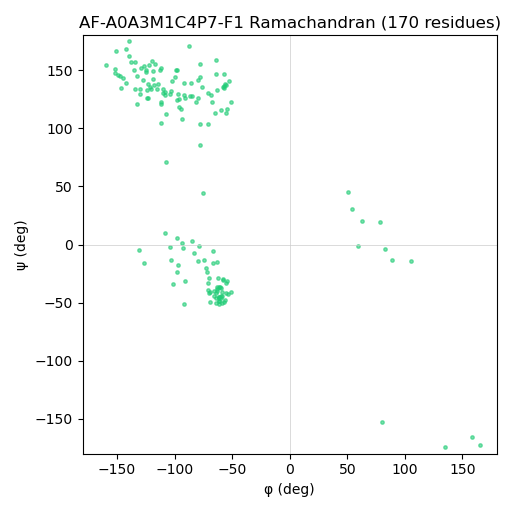0.81 74 ARG A O 1
ATOM 636 N N . GLY A 1 75 ? 3.005 8.326 -9.552 1.00 94.06 75 GLY A N 1
ATOM 637 C CA . GLY A 1 75 ? 3.837 7.686 -10.548 1.00 94.06 75 GLY A CA 1
ATOM 638 C C . GLY A 1 75 ? 3.227 6.399 -11.061 1.00 94.06 75 GLY A C 1
ATOM 639 O O . GLY A 1 75 ? 2.055 6.095 -10.826 1.00 94.06 75 GLY A O 1
ATOM 640 N N . SER A 1 76 ? 4.048 5.617 -11.746 1.00 96.06 76 SER A N 1
ATOM 641 C CA . SER A 1 76 ? 3.634 4.365 -12.367 1.00 96.06 76 SER A CA 1
ATOM 642 C C . SER A 1 76 ? 4.497 3.202 -11.905 1.00 96.06 76 SER A C 1
ATOM 644 O O . SER A 1 76 ? 5.672 3.346 -11.559 1.00 96.06 76 SER A O 1
ATOM 646 N N . VAL A 1 77 ? 3.891 2.021 -11.889 1.00 97.62 77 VAL A N 1
ATOM 647 C CA . VAL A 1 77 ? 4.574 0.762 -11.613 1.00 97.62 77 VAL A CA 1
ATOM 648 C C . VAL A 1 77 ? 4.210 -0.231 -12.703 1.00 97.62 77 VAL A C 1
ATOM 650 O O . VAL A 1 77 ? 3.033 -0.463 -12.969 1.00 97.62 77 VAL A O 1
ATOM 653 N N . LYS A 1 78 ? 5.223 -0.864 -13.294 1.00 97.94 78 LYS A N 1
ATOM 654 C CA . LYS A 1 78 ? 5.046 -2.093 -14.067 1.00 97.94 78 LYS A CA 1
ATOM 655 C C . LYS A 1 78 ? 5.355 -3.277 -13.164 1.00 97.94 78 LYS A C 1
ATOM 657 O O . LYS A 1 78 ? 6.427 -3.335 -12.566 1.00 97.94 78 LYS A O 1
ATOM 662 N N . ILE A 1 79 ? 4.414 -4.199 -13.066 1.00 98.00 79 ILE A N 1
ATOM 663 C CA . ILE A 1 79 ? 4.484 -5.396 -12.235 1.00 98.00 79 ILE A CA 1
ATOM 664 C C . ILE A 1 79 ? 4.654 -6.583 -13.165 1.00 98.00 79 ILE A C 1
ATOM 666 O O . ILE A 1 79 ? 3.892 -6.715 -14.119 1.00 98.00 79 ILE A O 1
ATOM 670 N N . HIS A 1 80 ? 5.617 -7.448 -12.881 1.00 97.88 80 HIS A N 1
ATOM 671 C CA . HIS A 1 80 ? 5.802 -8.711 -13.575 1.00 97.88 80 HIS A CA 1
ATOM 672 C C . HIS A 1 80 ? 5.797 -9.861 -12.568 1.00 97.88 80 HIS A C 1
ATOM 674 O O . HIS A 1 80 ? 6.570 -9.864 -11.609 1.00 97.88 80 HIS A O 1
ATOM 680 N N . HIS A 1 81 ? 4.932 -10.841 -12.801 1.00 97.50 81 HIS A N 1
ATOM 681 C CA . HIS A 1 81 ? 4.959 -12.132 -12.131 1.00 97.50 81 HIS A CA 1
ATOM 682 C C . HIS A 1 81 ? 5.380 -13.200 -13.148 1.00 97.50 81 HIS A C 1
ATOM 684 O O . HIS A 1 81 ? 4.786 -13.242 -14.231 1.00 97.50 81 HIS A O 1
ATOM 690 N N . PRO A 1 82 ? 6.319 -14.103 -12.812 1.00 93.56 82 PRO A N 1
ATOM 691 C CA . PRO A 1 82 ? 6.846 -15.091 -13.757 1.00 93.56 82 PRO A CA 1
ATOM 692 C C . PRO A 1 82 ? 5.760 -15.929 -14.449 1.00 93.56 82 PRO A C 1
ATOM 694 O O . PRO A 1 82 ? 5.798 -16.124 -15.656 1.00 93.56 82 PRO A O 1
ATOM 697 N N . GLU A 1 83 ? 4.759 -16.374 -13.686 1.00 96.06 83 GLU A N 1
ATOM 698 C CA . GLU A 1 83 ? 3.698 -17.262 -14.192 1.00 96.06 83 GLU A CA 1
ATOM 699 C C . GLU A 1 83 ? 2.397 -16.549 -14.590 1.00 96.06 83 GLU A C 1
ATOM 701 O O . GLU A 1 83 ? 1.625 -17.069 -15.388 1.00 96.06 83 GLU A O 1
ATOM 706 N N . LYS A 1 84 ? 2.130 -15.359 -14.038 1.00 95.00 84 LYS A N 1
ATOM 707 C CA . LYS A 1 84 ? 0.846 -14.657 -14.204 1.00 95.00 84 LYS A CA 1
ATOM 708 C C . LYS A 1 84 ? 0.943 -13.495 -15.195 1.00 95.00 84 LYS A C 1
ATOM 710 O O . LYS A 1 84 ? -0.043 -12.819 -15.463 1.00 95.00 84 LYS A O 1
ATOM 715 N N . GLY A 1 85 ? 2.130 -13.231 -15.738 1.00 94.31 85 GLY A N 1
ATOM 716 C CA . GLY A 1 85 ? 2.362 -12.142 -16.682 1.00 94.31 85 GLY A CA 1
ATOM 717 C C . GLY A 1 85 ? 2.507 -10.782 -16.001 1.00 94.31 85 GLY A C 1
ATOM 718 O O . GLY A 1 85 ? 2.943 -10.686 -14.853 1.00 94.31 85 GLY A O 1
ATOM 719 N N . SER A 1 86 ? 2.169 -9.716 -16.729 1.00 95.81 86 SER A N 1
ATOM 720 C CA . SER A 1 86 ? 2.495 -8.346 -16.327 1.00 95.81 86 SER A CA 1
ATOM 721 C C . SER A 1 86 ? 1.287 -7.417 -16.308 1.00 95.81 86 SER A C 1
ATOM 723 O O . SER A 1 86 ? 0.473 -7.441 -17.227 1.00 95.81 86 SER A O 1
ATOM 725 N N . LEU A 1 87 ? 1.242 -6.529 -15.313 1.00 96.19 87 LEU A N 1
ATOM 726 C CA . LEU A 1 87 ? 0.244 -5.465 -15.183 1.00 96.19 87 LEU A CA 1
ATOM 727 C C . LEU A 1 87 ? 0.910 -4.105 -15.004 1.00 96.19 87 LEU A C 1
ATOM 729 O O . LEU A 1 87 ? 2.019 -3.999 -14.481 1.00 96.19 87 LEU A O 1
ATOM 733 N N . ASN A 1 88 ? 0.198 -3.057 -15.404 1.00 96.94 88 ASN A N 1
ATOM 734 C CA . ASN A 1 88 ? 0.539 -1.689 -15.041 1.00 96.94 88 ASN A CA 1
ATOM 735 C C . ASN A 1 88 ? -0.349 -1.248 -13.875 1.00 96.94 88 ASN A C 1
ATOM 737 O O . ASN A 1 88 ? -1.523 -1.607 -13.807 1.00 96.94 88 ASN A O 1
ATOM 741 N N . GLY A 1 89 ? 0.216 -0.457 -12.973 1.00 96.38 89 GLY A N 1
ATOM 742 C CA . GLY A 1 89 ? -0.487 0.122 -11.841 1.00 96.38 89 GLY A CA 1
ATOM 743 C C . GLY A 1 89 ? -0.031 1.542 -11.555 1.00 96.38 89 GLY A C 1
ATOM 744 O O . GLY A 1 89 ? 0.988 2.016 -12.067 1.00 96.38 89 GLY A O 1
ATOM 745 N N . VAL A 1 90 ? -0.797 2.215 -10.704 1.00 97.00 90 VAL A N 1
ATOM 746 C CA . VAL A 1 90 ? -0.505 3.575 -10.249 1.00 97.00 90 VAL A CA 1
ATOM 747 C C . VAL A 1 90 ? 0.189 3.503 -8.897 1.00 97.00 90 VAL A C 1
ATOM 749 O O . VAL A 1 90 ? -0.330 2.906 -7.952 1.00 97.00 90 VAL A O 1
ATOM 752 N N . LEU A 1 91 ? 1.366 4.112 -8.793 1.00 96.25 91 LEU A N 1
ATOM 753 C CA . LEU A 1 91 ? 2.061 4.275 -7.520 1.00 96.25 91 LEU A CA 1
ATOM 754 C C . LEU A 1 91 ? 1.307 5.309 -6.677 1.00 96.25 91 LEU A C 1
ATOM 756 O O . LEU A 1 91 ? 1.020 6.396 -7.172 1.00 96.25 91 LEU A O 1
ATOM 760 N N . PHE A 1 92 ? 1.008 4.983 -5.416 1.00 94.06 92 PHE A N 1
ATOM 761 C CA . PHE A 1 92 ? 0.392 5.939 -4.482 1.00 94.06 92 PHE A CA 1
ATOM 762 C C . PHE A 1 92 ? 1.159 6.095 -3.164 1.00 94.06 92 PHE A C 1
ATOM 764 O O . PHE A 1 92 ? 0.907 7.030 -2.406 1.00 94.06 92 PHE A O 1
ATOM 771 N N . SER A 1 93 ? 2.076 5.181 -2.834 1.00 93.75 93 SER A N 1
ATOM 772 C CA . SER A 1 93 ? 2.931 5.338 -1.654 1.00 93.75 93 SER A CA 1
ATOM 773 C C . SER A 1 93 ? 4.275 4.639 -1.800 1.00 93.75 93 SER A C 1
ATOM 775 O O . SER A 1 93 ? 4.381 3.617 -2.480 1.00 93.75 93 SER A O 1
ATOM 777 N N . LEU A 1 94 ? 5.290 5.179 -1.125 1.00 94.00 94 LEU A N 1
ATOM 778 C CA . LEU A 1 94 ? 6.659 4.663 -1.130 1.00 94.00 94 LEU A CA 1
ATOM 779 C C . LEU A 1 94 ? 7.296 4.805 0.258 1.00 94.00 94 LEU A C 1
ATOM 781 O O . LEU A 1 94 ? 7.146 5.831 0.923 1.00 94.00 94 LEU A O 1
ATOM 785 N N . SER A 1 95 ? 8.037 3.779 0.676 1.00 93.56 95 SER A N 1
ATOM 786 C CA . SER A 1 95 ? 9.066 3.849 1.716 1.00 93.56 95 SER A CA 1
ATOM 787 C C . SER A 1 95 ? 10.275 3.011 1.334 1.00 93.56 95 SER A C 1
ATOM 789 O O . SER A 1 95 ? 10.239 2.240 0.381 1.00 93.56 95 SER A O 1
ATOM 791 N N . ALA A 1 96 ? 11.333 3.067 2.140 1.00 92.06 96 ALA A N 1
ATOM 792 C CA . ALA A 1 96 ? 12.470 2.164 1.983 1.00 92.06 96 ALA A CA 1
ATOM 793 C C . ALA A 1 96 ? 12.157 0.684 2.282 1.00 92.06 96 ALA A C 1
ATOM 795 O O . ALA A 1 96 ? 13.027 -0.168 2.108 1.00 92.06 96 ALA A O 1
ATOM 796 N N . GLY A 1 97 ? 10.947 0.376 2.761 1.00 93.19 97 GLY A N 1
ATOM 797 C CA . GLY A 1 97 ? 10.491 -0.992 3.006 1.00 93.19 97 GLY A CA 1
ATOM 798 C C . GLY A 1 97 ? 9.527 -1.533 1.954 1.00 93.19 97 GLY A C 1
ATOM 799 O O . GLY A 1 97 ? 9.268 -2.731 1.952 1.00 93.19 97 GLY A O 1
ATOM 800 N N . GLY A 1 98 ? 8.963 -0.695 1.085 1.00 95.56 98 GLY A N 1
ATOM 801 C CA . GLY A 1 98 ? 7.960 -1.163 0.137 1.00 95.56 98 GLY A CA 1
ATOM 802 C C . GLY A 1 98 ? 7.169 -0.055 -0.541 1.00 95.56 98 GLY A C 1
ATOM 803 O O . GLY A 1 98 ? 7.446 1.133 -0.361 1.00 95.56 98 GLY A O 1
ATOM 804 N N . VAL A 1 99 ? 6.146 -0.460 -1.294 1.00 96.25 99 VAL A N 1
ATOM 805 C CA . VAL A 1 99 ? 5.261 0.448 -2.039 1.00 96.25 99 VAL A CA 1
ATOM 806 C C . VAL A 1 99 ? 3.793 0.093 -1.883 1.00 96.25 99 VAL A C 1
ATOM 808 O O . VAL A 1 99 ? 3.440 -1.052 -1.601 1.00 96.25 99 VAL A O 1
ATOM 811 N N . GLY A 1 100 ? 2.937 1.083 -2.112 1.00 96.44 100 GLY A N 1
ATOM 812 C CA . GLY A 1 100 ? 1.519 0.877 -2.379 1.00 96.44 100 GLY A CA 1
ATOM 813 C C . GLY A 1 100 ? 1.212 1.162 -3.843 1.00 96.44 100 GLY A C 1
ATOM 814 O O . GLY A 1 100 ? 1.561 2.232 -4.352 1.00 96.44 100 GLY A O 1
ATOM 815 N N . VAL A 1 101 ? 0.547 0.211 -4.497 1.00 97.50 101 VAL A N 1
ATOM 816 C CA . VAL A 1 101 ? 0.146 0.285 -5.906 1.00 97.50 101 VAL A CA 1
ATOM 817 C C . VAL A 1 101 ? -1.365 0.143 -6.016 1.00 97.50 101 VAL A C 1
ATOM 819 O O . VAL A 1 101 ? -1.955 -0.717 -5.371 1.00 97.50 101 VAL A O 1
ATOM 822 N N . LYS A 1 102 ? -2.006 0.977 -6.826 1.00 96.38 102 LYS A N 1
ATOM 823 C CA . LYS A 1 102 ? -3.416 0.842 -7.191 1.00 96.38 102 LYS A CA 1
ATOM 824 C C . LYS A 1 102 ? -3.514 0.132 -8.535 1.00 96.38 102 LYS A C 1
ATOM 826 O O . LYS A 1 102 ? -2.853 0.535 -9.494 1.00 96.38 102 LYS A O 1
ATOM 831 N N . LEU A 1 103 ? -4.347 -0.8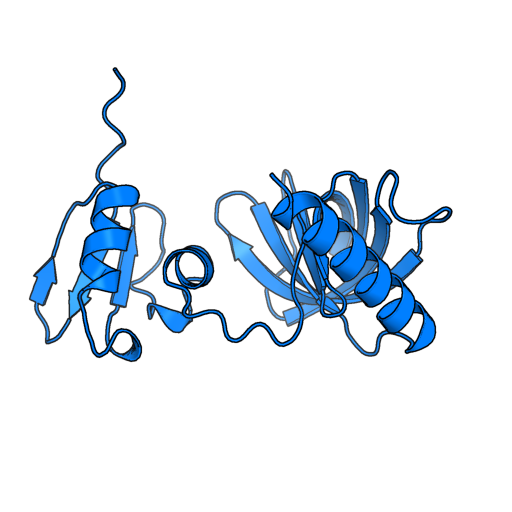97 -8.591 1.00 94.56 103 LEU A N 1
ATOM 832 C CA . LEU A 1 103 ? -4.648 -1.665 -9.793 1.00 94.56 103 LEU A CA 1
ATOM 833 C C . LEU A 1 103 ? -6.139 -1.558 -10.106 1.00 94.56 103 LEU A C 1
ATOM 835 O O . LEU A 1 103 ? -6.962 -1.550 -9.193 1.00 94.56 103 LEU A O 1
ATOM 839 N N . GLU A 1 104 ? -6.485 -1.484 -11.392 1.00 88.44 104 GLU A N 1
ATOM 840 C CA . GLU A 1 104 ? -7.885 -1.568 -11.830 1.00 88.44 104 GLU A CA 1
ATOM 841 C C . GLU A 1 104 ? -8.427 -2.989 -11.648 1.00 88.44 104 GLU A C 1
ATOM 843 O O . GLU A 1 104 ? -9.563 -3.181 -11.222 1.00 88.44 104 GLU A O 1
ATOM 848 N N . GLN A 1 105 ? -7.589 -3.986 -11.939 1.00 81.69 105 GLN A N 1
ATOM 849 C CA . GLN A 1 105 ? -7.844 -5.407 -11.732 1.00 81.69 105 GLN A CA 1
ATOM 850 C C . GLN A 1 105 ? -6.524 -6.081 -11.346 1.00 81.69 105 GLN A C 1
ATOM 852 O O . GLN A 1 105 ? -5.466 -5.708 -11.853 1.00 81.69 105 GLN A O 1
ATOM 857 N N . SER A 1 106 ? -6.571 -7.060 -10.444 1.00 81.75 106 SER A N 1
ATOM 858 C CA . SER A 1 106 ? -5.393 -7.819 -10.020 1.00 81.75 106 SER A CA 1
ATOM 859 C C . SER A 1 106 ? -5.708 -9.306 -9.995 1.00 81.75 106 SER A C 1
ATOM 861 O O . SER A 1 106 ? -6.731 -9.718 -9.454 1.00 81.75 106 SER A O 1
ATOM 863 N N . TYR A 1 107 ? -4.799 -10.099 -10.551 1.00 89.56 107 TYR A N 1
ATOM 864 C CA . TYR A 1 107 ? -4.764 -11.559 -10.430 1.00 89.56 107 TYR A CA 1
ATOM 865 C C . TYR A 1 107 ? -3.607 -12.030 -9.526 1.00 89.56 107 TYR A C 1
ATOM 867 O O . TYR A 1 107 ? -3.281 -13.220 -9.472 1.00 89.56 107 TYR A O 1
ATOM 875 N N . PHE A 1 108 ? -2.948 -11.094 -8.838 1.00 94.38 108 PHE A N 1
ATOM 876 C CA . PHE A 1 108 ? -1.935 -11.405 -7.835 1.00 94.38 108 PHE A CA 1
ATOM 877 C C . PHE A 1 108 ? -2.588 -11.848 -6.525 1.00 94.38 108 PHE A C 1
ATOM 879 O O . PHE A 1 108 ? -3.722 -11.477 -6.228 1.00 94.38 108 PHE A O 1
ATOM 886 N N . ASN A 1 109 ? -1.847 -12.620 -5.739 1.00 93.25 109 ASN A N 1
ATOM 887 C CA . ASN A 1 109 ? -2.243 -13.096 -4.419 1.00 93.25 109 ASN A CA 1
ATOM 888 C C . ASN A 1 109 ? -1.256 -12.599 -3.360 1.00 93.25 109 ASN A C 1
ATOM 890 O O . ASN A 1 109 ? -0.098 -12.306 -3.660 1.00 93.25 109 ASN A O 1
ATOM 894 N N . GLU A 1 110 ? -1.696 -12.551 -2.105 1.00 93.69 110 GLU A N 1
ATOM 895 C CA . GLU A 1 110 ? -0.782 -12.381 -0.973 1.00 93.69 110 GLU A CA 1
ATOM 896 C C . GLU A 1 110 ? 0.280 -13.488 -0.967 1.00 93.69 110 GLU A C 1
ATOM 898 O O . GLU A 1 110 ? -0.020 -14.656 -1.207 1.00 93.69 110 GLU A O 1
ATOM 903 N N . GLY A 1 111 ? 1.534 -13.105 -0.723 1.00 93.38 111 GLY A N 1
ATOM 904 C CA . GLY A 1 111 ? 2.695 -13.992 -0.785 1.00 93.38 111 GLY A CA 1
ATOM 905 C C . GLY A 1 111 ? 3.359 -14.096 -2.162 1.00 93.38 111 GLY A C 1
ATOM 906 O O . GLY A 1 111 ? 4.496 -14.562 -2.227 1.00 93.38 111 GLY A O 1
ATOM 907 N N . ASP A 1 112 ? 2.724 -13.621 -3.242 1.00 96.88 112 ASP A N 1
ATOM 908 C CA . ASP A 1 112 ? 3.340 -13.626 -4.574 1.00 96.88 112 ASP A CA 1
ATOM 909 C C . ASP A 1 112 ? 4.661 -12.838 -4.576 1.00 96.88 112 ASP A C 1
ATOM 911 O O . ASP A 1 112 ? 4.740 -11.712 -4.069 1.00 96.88 112 ASP A O 1
ATOM 915 N N . ARG A 1 113 ? 5.689 -13.410 -5.216 1.00 98.00 113 ARG A N 1
ATOM 916 C CA . ARG A 1 113 ? 6.970 -12.745 -5.481 1.00 98.00 113 ARG A CA 1
ATOM 917 C C . ARG A 1 113 ? 6.949 -12.131 -6.877 1.00 98.00 113 ARG A C 1
ATOM 919 O O . ARG A 1 113 ? 6.873 -12.843 -7.875 1.00 98.00 113 ARG A O 1
ATOM 926 N N . ILE A 1 114 ? 7.045 -10.809 -6.941 1.00 97.88 114 ILE A N 1
ATOM 927 C CA . ILE A 1 114 ? 6.890 -10.020 -8.168 1.00 97.88 114 ILE A CA 1
ATOM 928 C C . ILE A 1 114 ? 8.103 -9.127 -8.414 1.00 97.88 114 ILE A C 1
ATOM 930 O O . ILE A 1 114 ? 8.737 -8.643 -7.476 1.00 97.88 114 ILE A O 1
ATOM 934 N N . GLN A 1 115 ? 8.409 -8.875 -9.683 1.00 98.12 115 GLN A N 1
ATOM 935 C CA . GLN A 1 115 ? 9.346 -7.833 -10.086 1.00 98.12 115 GLN A CA 1
ATOM 936 C C . GLN A 1 115 ? 8.575 -6.542 -10.348 1.00 98.12 115 GLN A C 1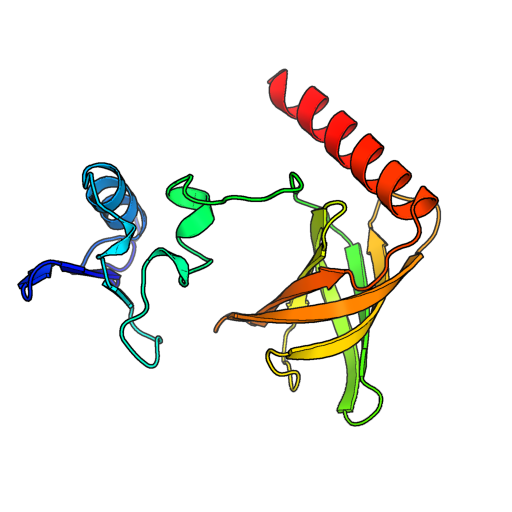
ATOM 938 O O . GLN A 1 115 ? 7.598 -6.519 -11.098 1.00 98.12 115 GLN A O 1
ATOM 943 N N . LEU A 1 116 ? 9.025 -5.461 -9.727 1.00 98.00 116 LEU A N 1
ATOM 944 C CA . LEU A 1 116 ? 8.471 -4.127 -9.882 1.00 98.00 116 LEU A CA 1
ATOM 945 C C . LEU A 1 116 ? 9.469 -3.257 -10.633 1.00 98.00 116 LEU A C 1
ATOM 947 O O . LEU A 1 116 ? 10.626 -3.171 -10.231 1.00 98.00 116 LEU A O 1
ATOM 951 N N . LYS A 1 117 ? 9.003 -2.559 -11.666 1.00 97.50 117 LYS A N 1
ATOM 952 C CA . LYS A 1 117 ? 9.687 -1.404 -12.247 1.00 97.50 117 LYS A CA 1
ATOM 953 C C . LYS A 1 117 ? 8.918 -0.153 -11.867 1.00 97.50 117 LYS A C 1
ATOM 955 O O . LYS A 1 117 ? 7.777 0.023 -12.291 1.00 97.50 117 LYS A O 1
ATOM 960 N N . ILE A 1 118 ? 9.534 0.678 -11.042 1.00 96.56 118 ILE A N 1
ATOM 961 C CA . ILE A 1 118 ? 8.881 1.775 -10.336 1.00 96.56 118 ILE A CA 1
ATOM 962 C C . ILE A 1 118 ? 9.386 3.091 -10.900 1.00 96.56 118 ILE A C 1
ATOM 964 O O . ILE A 1 118 ? 10.583 3.367 -10.864 1.00 96.56 118 ILE A O 1
ATOM 968 N N . HIS A 1 119 ? 8.463 3.908 -11.390 1.00 94.94 119 HIS A N 1
ATOM 969 C CA . HIS A 1 119 ? 8.714 5.294 -11.740 1.00 94.94 119 HIS A CA 1
ATOM 970 C C . HIS A 1 119 ? 7.948 6.183 -10.766 1.00 94.94 119 HIS A C 1
ATOM 972 O O . HIS A 1 119 ? 6.726 6.292 -10.837 1.00 94.94 119 HIS A O 1
ATOM 978 N N . ALA A 1 120 ? 8.677 6.780 -9.831 1.00 90.56 120 ALA A N 1
ATOM 979 C CA . ALA A 1 120 ? 8.149 7.751 -8.892 1.00 90.56 120 ALA A CA 1
ATOM 980 C C . ALA A 1 120 ? 8.372 9.149 -9.489 1.00 90.56 120 ALA A C 1
ATOM 982 O O . ALA A 1 120 ? 9.518 9.594 -9.591 1.00 90.56 120 ALA A O 1
ATOM 983 N N . GLU A 1 121 ? 7.296 9.800 -9.936 1.00 82.50 121 GLU A N 1
ATOM 984 C CA . GLU A 1 121 ? 7.366 11.132 -10.549 1.00 82.50 121 GLU A CA 1
ATOM 985 C C . GLU A 1 121 ? 8.037 12.101 -9.580 1.00 82.50 121 GLU A C 1
ATOM 987 O O . GLU A 1 121 ? 7.768 12.033 -8.388 1.00 82.50 121 GLU A O 1
ATOM 992 N N . THR A 1 122 ? 8.919 12.971 -10.082 1.00 72.12 122 THR A N 1
ATOM 993 C CA . THR A 1 122 ? 9.641 14.012 -9.314 1.00 72.12 122 THR A CA 1
ATOM 994 C C . THR A 1 122 ? 10.527 13.530 -8.151 1.00 72.12 122 THR A C 1
ATOM 996 O O . THR A 1 122 ? 11.201 14.347 -7.524 1.00 72.12 122 THR A O 1
ATOM 999 N N . LEU A 1 123 ? 10.577 12.221 -7.881 1.00 68.25 123 LEU A N 1
ATOM 1000 C CA . LEU A 1 123 ? 11.364 11.616 -6.803 1.00 68.25 123 LEU A CA 1
ATOM 1001 C C . LEU A 1 123 ? 12.762 11.193 -7.225 1.00 68.25 123 LEU A C 1
ATOM 1003 O O . LEU A 1 123 ? 13.743 11.460 -6.535 1.00 68.25 123 LEU A O 1
ATOM 1007 N N . LEU A 1 124 ? 12.818 10.439 -8.315 1.00 69.69 124 LEU A N 1
ATOM 1008 C CA . LEU A 1 124 ? 14.026 9.801 -8.803 1.00 69.69 124 LEU A CA 1
ATOM 1009 C C . LEU A 1 124 ? 14.156 10.132 -10.280 1.00 69.69 124 LEU A C 1
ATOM 1011 O O . LEU A 1 124 ? 13.192 10.008 -11.035 1.00 69.69 124 LEU A O 1
ATOM 1015 N N . GLU A 1 125 ? 15.362 10.520 -10.687 1.00 75.69 125 GLU A N 1
ATOM 1016 C CA . GLU A 1 125 ? 15.670 10.853 -12.082 1.00 75.69 125 GLU A CA 1
ATOM 1017 C C . GLU A 1 125 ? 15.371 9.680 -13.024 1.00 75.69 125 GLU A C 1
ATOM 1019 O O . GLU A 1 125 ? 14.997 9.873 -14.183 1.00 75.69 125 GLU A O 1
ATOM 1024 N N . HIS A 1 126 ? 15.484 8.448 -12.517 1.00 84.62 126 HIS A N 1
ATOM 1025 C CA . HIS A 1 126 ? 15.297 7.231 -13.289 1.00 84.62 126 HIS A CA 1
ATOM 1026 C C . HIS A 1 126 ? 14.385 6.224 -12.578 1.00 84.62 126 HIS A C 1
ATOM 1028 O O . HIS A 1 126 ? 14.433 6.099 -11.349 1.00 84.62 126 HIS A O 1
ATOM 1034 N N . PRO A 1 127 ? 13.570 5.462 -13.336 1.00 92.25 127 PRO A N 1
ATOM 1035 C CA . PRO A 1 127 ? 12.875 4.307 -12.794 1.00 92.25 127 PRO A CA 1
ATOM 1036 C C . PRO A 1 127 ? 13.861 3.302 -12.196 1.00 92.25 127 PRO A C 1
ATOM 1038 O O . PRO A 1 127 ? 14.948 3.097 -12.735 1.00 92.25 127 PRO A O 1
ATOM 1041 N N . PHE A 1 128 ? 13.451 2.618 -11.135 1.00 93.31 128 PHE A N 1
ATOM 1042 C CA . PHE A 1 128 ? 14.249 1.566 -10.510 1.00 93.31 128 PHE A CA 1
ATOM 1043 C C . PHE A 1 128 ? 13.494 0.243 -10.494 1.00 93.31 128 PHE A C 1
ATOM 1045 O O . PHE A 1 128 ? 12.263 0.206 -10.521 1.00 93.31 128 PHE A O 1
ATOM 1052 N N . GLU A 1 129 ? 14.245 -0.853 -10.453 1.00 95.62 129 GLU A N 1
ATOM 1053 C CA . GLU A 1 129 ? 13.695 -2.203 -10.441 1.00 95.62 129 GLU A CA 1
ATOM 1054 C C . GLU A 1 129 ? 13.999 -2.904 -9.120 1.00 95.62 129 GLU A C 1
ATOM 1056 O O . GLU A 1 129 ? 15.095 -2.777 -8.570 1.00 95.62 129 GLU A O 1
ATOM 1061 N N . VAL A 1 130 ? 13.011 -3.621 -8.590 1.00 96.88 130 VAL A N 1
ATOM 1062 C CA . VAL A 1 130 ? 13.107 -4.295 -7.293 1.00 96.88 130 VAL A CA 1
ATOM 1063 C C . VAL A 1 130 ? 12.200 -5.519 -7.260 1.00 96.88 130 VAL A C 1
ATOM 1065 O O . VAL A 1 130 ? 11.133 -5.528 -7.871 1.00 96.88 130 VAL A O 1
ATOM 1068 N N . ILE A 1 131 ? 12.614 -6.557 -6.537 1.00 97.94 131 ILE A N 1
ATOM 1069 C CA . ILE A 1 131 ? 11.739 -7.688 -6.228 1.00 97.94 131 ILE A CA 1
ATOM 1070 C C . ILE A 1 131 ? 10.931 -7.347 -4.982 1.00 97.94 131 ILE A C 1
ATOM 1072 O O . ILE A 1 131 ? 11.455 -6.776 -4.028 1.00 97.94 131 ILE A O 1
ATOM 1076 N N . ALA A 1 132 ? 9.654 -7.698 -4.973 1.00 98.00 132 ALA A N 1
ATOM 1077 C CA . ALA A 1 132 ? 8.782 -7.469 -3.838 1.00 98.00 132 ALA A CA 1
ATOM 1078 C C . ALA A 1 132 ? 7.881 -8.673 -3.568 1.00 98.00 132 ALA A C 1
ATOM 1080 O O . ALA A 1 132 ? 7.619 -9.482 -4.458 1.00 98.00 132 ALA A O 1
ATOM 1081 N N . ILE A 1 133 ? 7.415 -8.772 -2.328 1.00 97.75 133 ILE A N 1
ATOM 1082 C CA . ILE A 1 133 ? 6.396 -9.722 -1.894 1.00 97.75 133 ILE A CA 1
ATOM 1083 C C . ILE A 1 133 ? 5.082 -8.967 -1.727 1.00 97.75 133 ILE A C 1
ATOM 1085 O O . ILE A 1 133 ? 5.038 -7.934 -1.049 1.00 97.75 133 ILE A O 1
ATOM 1089 N N . VAL A 1 134 ? 4.006 -9.474 -2.323 1.00 96.38 134 VAL A N 1
ATOM 1090 C CA . VAL A 1 134 ? 2.656 -8.947 -2.097 1.00 96.38 134 VAL A CA 1
ATOM 1091 C C . VAL A 1 134 ? 2.245 -9.244 -0.656 1.00 96.38 134 VAL A C 1
ATOM 1093 O O . VAL A 1 134 ? 2.242 -10.395 -0.229 1.00 96.38 134 VAL A O 1
ATOM 1096 N N . ARG A 1 135 ? 1.909 -8.205 0.111 1.00 93.75 135 ARG A N 1
ATOM 1097 C CA . ARG A 1 135 ? 1.545 -8.319 1.534 1.00 93.75 135 ARG A CA 1
ATOM 1098 C C . ARG A 1 135 ? 0.049 -8.263 1.787 1.00 93.75 135 ARG A C 1
ATOM 1100 O O . ARG A 1 135 ? -0.400 -8.887 2.732 1.00 93.75 135 ARG A O 1
ATOM 1107 N N . HIS A 1 136 ? -0.684 -7.486 0.998 1.00 89.06 136 HIS A N 1
ATOM 1108 C CA . HIS A 1 136 ? -2.143 -7.439 1.035 1.00 89.06 136 HIS A CA 1
ATOM 1109 C C . HIS A 1 136 ? -2.691 -6.877 -0.271 1.00 89.06 136 HIS A C 1
ATOM 1111 O O . HIS A 1 136 ? -2.021 -6.077 -0.936 1.00 89.06 136 HIS A O 1
ATOM 1117 N N . ILE A 1 137 ? -3.926 -7.253 -0.593 1.00 88.62 137 ILE A N 1
ATOM 1118 C CA . ILE A 1 137 ? -4.728 -6.638 -1.654 1.00 88.62 137 ILE A CA 1
ATOM 1119 C C . ILE A 1 137 ? -6.117 -6.362 -1.082 1.00 88.62 137 ILE A C 1
ATOM 1121 O O . ILE A 1 137 ? -6.796 -7.281 -0.629 1.00 88.62 137 ILE A O 1
ATOM 1125 N N . ASP A 1 138 ? -6.542 -5.101 -1.087 1.00 84.50 138 ASP A N 1
ATOM 1126 C CA . ASP A 1 138 ? -7.872 -4.735 -0.599 1.00 84.50 138 ASP A CA 1
ATOM 1127 C C . ASP A 1 138 ? -8.959 -4.825 -1.685 1.00 84.50 138 ASP A C 1
ATOM 1129 O O . ASP A 1 138 ? -8.693 -4.982 -2.880 1.00 84.50 138 ASP A O 1
ATOM 1133 N N . SER A 1 139 ? -10.222 -4.692 -1.266 1.00 79.81 139 SER A N 1
ATOM 1134 C CA . SER A 1 139 ? -11.387 -4.726 -2.162 1.00 79.81 139 SER A CA 1
ATOM 1135 C C . SER A 1 139 ? -11.424 -3.587 -3.183 1.00 79.81 139 SER A C 1
ATOM 1137 O O . SER A 1 139 ? -12.225 -3.627 -4.111 1.00 79.81 139 SER A O 1
ATOM 1139 N N . GLU A 1 140 ? -10.620 -2.542 -2.989 1.00 82.50 140 GLU A N 1
ATOM 1140 C CA . GLU A 1 140 ? -10.512 -1.438 -3.931 1.00 82.50 140 GLU A CA 1
ATOM 1141 C C . GLU A 1 140 ? -9.355 -1.643 -4.921 1.00 82.50 140 GLU A C 1
ATOM 1143 O O . GLU A 1 140 ? -9.108 -0.760 -5.737 1.00 82.50 140 GLU A O 1
ATOM 1148 N N . GLY A 1 141 ? -8.608 -2.747 -4.858 1.00 86.38 141 GLY A N 1
ATOM 1149 C CA . GLY A 1 141 ? -7.451 -2.982 -5.724 1.00 86.38 141 GLY A CA 1
ATOM 1150 C C . GLY A 1 141 ? -6.190 -2.233 -5.287 1.00 86.38 141 GLY A C 1
ATOM 1151 O O . GLY A 1 141 ? -5.283 -2.031 -6.098 1.00 86.38 141 GLY A O 1
ATOM 1152 N N . ARG A 1 142 ? -6.105 -1.783 -4.026 1.00 92.50 142 ARG A N 1
ATOM 1153 C CA . ARG A 1 142 ? -4.840 -1.298 -3.457 1.00 92.50 142 ARG A CA 1
ATOM 1154 C C . ARG A 1 142 ? -4.028 -2.499 -3.002 1.00 92.50 142 ARG A C 1
ATOM 1156 O O . ARG A 1 142 ? -4.469 -3.293 -2.175 1.00 92.50 142 ARG A O 1
ATOM 1163 N N . MET A 1 143 ? -2.828 -2.600 -3.543 1.00 95.06 143 MET A N 1
ATOM 1164 C CA . MET A 1 143 ? -1.876 -3.655 -3.266 1.00 95.06 143 MET A CA 1
ATOM 1165 C C . MET A 1 143 ? -0.677 -3.090 -2.508 1.00 95.06 143 MET A C 1
ATOM 1167 O O . MET A 1 143 ? 0.025 -2.200 -2.998 1.00 95.06 143 MET A O 1
ATOM 1171 N N . GLY A 1 144 ? -0.426 -3.622 -1.315 1.00 95.31 144 GLY A N 1
ATOM 1172 C CA . GLY A 1 144 ? 0.776 -3.342 -0.540 1.00 95.31 144 GLY A CA 1
ATOM 1173 C C . GLY A 1 144 ? 1.874 -4.346 -0.865 1.00 95.31 144 GLY A C 1
ATOM 1174 O O . GLY A 1 144 ? 1.661 -5.549 -0.738 1.00 95.31 144 GLY A O 1
ATOM 1175 N N . CYS A 1 145 ? 3.054 -3.862 -1.242 1.00 96.88 145 CYS A N 1
ATOM 1176 C CA . CYS A 1 145 ? 4.216 -4.692 -1.555 1.00 96.88 145 CYS A CA 1
ATOM 1177 C C . CYS A 1 145 ? 5.365 -4.385 -0.594 1.00 96.88 145 CYS A C 1
ATOM 1179 O O . CYS A 1 145 ? 5.652 -3.217 -0.326 1.00 96.88 145 CYS A O 1
ATOM 1181 N N . GLU A 1 146 ? 6.045 -5.417 -0.109 1.00 96.19 146 GLU A N 1
ATOM 1182 C CA . GLU A 1 146 ? 7.264 -5.307 0.697 1.00 96.19 146 GLU A CA 1
ATOM 1183 C C . GLU A 1 146 ? 8.484 -5.635 -0.159 1.00 96.19 146 GLU A C 1
ATOM 1185 O O . GLU A 1 146 ? 8.491 -6.642 -0.862 1.00 96.19 146 GLU A O 1
ATOM 1190 N N . PHE A 1 147 ? 9.521 -4.800 -0.115 1.00 96.56 147 PHE A N 1
ATOM 1191 C CA . PHE A 1 147 ? 10.735 -5.050 -0.886 1.00 96.56 147 PHE A CA 1
ATOM 1192 C C . PHE A 1 147 ? 11.498 -6.269 -0.365 1.00 96.56 147 PHE A C 1
ATOM 1194 O O . PHE A 1 147 ? 11.850 -6.344 0.811 1.00 96.56 147 PHE A O 1
ATOM 1201 N N . TYR A 1 148 ? 11.829 -7.178 -1.276 1.00 94.25 148 TYR A N 1
ATOM 1202 C CA . TYR A 1 148 ? 12.672 -8.338 -1.032 1.00 94.25 148 TYR A CA 1
ATOM 1203 C C . TYR A 1 148 ? 14.111 -8.010 -1.446 1.00 94.25 148 TYR A C 1
ATOM 1205 O O . TYR A 1 148 ? 14.363 -7.713 -2.612 1.00 94.25 148 TYR A O 1
ATOM 1213 N N . GLU A 1 149 ? 15.047 -8.049 -0.492 1.00 85.81 149 GLU A N 1
ATOM 1214 C CA . GLU A 1 149 ? 16.492 -7.861 -0.732 1.00 85.81 149 GLU A CA 1
ATOM 1215 C C . GLU A 1 149 ? 16.850 -6.603 -1.555 1.00 85.81 149 GLU A C 1
ATOM 1217 O O . GLU A 1 149 ? 17.668 -6.625 -2.473 1.00 85.81 149 GLU A O 1
ATOM 1222 N N . ILE A 1 150 ? 16.243 -5.460 -1.222 1.00 91.38 150 ILE A N 1
ATOM 1223 C CA . ILE A 1 150 ? 16.590 -4.178 -1.851 1.00 91.38 150 ILE A CA 1
ATOM 1224 C C . ILE A 1 150 ? 18.044 -3.779 -1.551 1.00 91.38 150 ILE A C 1
ATOM 1226 O O . ILE A 1 150 ? 18.471 -3.794 -0.392 1.00 91.38 150 ILE A O 1
ATOM 1230 N N . LYS A 1 151 ? 18.770 -3.362 -2.599 1.00 91.88 151 LYS A N 1
ATOM 1231 C CA . LYS A 1 151 ? 20.145 -2.844 -2.512 1.00 91.88 151 LYS A CA 1
ATOM 1232 C C . LYS A 1 151 ? 20.229 -1.669 -1.535 1.00 91.88 151 LYS A C 1
ATOM 1234 O O . LYS A 1 151 ? 19.401 -0.759 -1.583 1.00 91.88 151 LYS A O 1
ATOM 1239 N N . ASP A 1 152 ? 21.271 -1.646 -0.709 1.00 89.75 152 ASP A N 1
ATOM 1240 C CA . ASP A 1 152 ? 21.440 -0.627 0.336 1.00 89.75 152 ASP A CA 1
ATOM 1241 C C . ASP A 1 152 ? 21.519 0.802 -0.202 1.00 89.75 152 ASP A C 1
ATOM 1243 O O . ASP A 1 152 ? 20.977 1.716 0.413 1.00 89.75 152 ASP A O 1
ATOM 1247 N N . GLU A 1 153 ? 22.153 1.005 -1.355 1.00 90.75 153 GLU A N 1
ATOM 1248 C CA . GLU A 1 153 ? 22.236 2.316 -2.002 1.00 90.75 153 GLU A CA 1
ATOM 1249 C C . GLU A 1 153 ? 20.847 2.852 -2.373 1.00 90.75 153 GLU A C 1
ATOM 1251 O O . GLU A 1 153 ? 20.480 3.965 -1.994 1.00 90.75 153 GLU A O 1
ATOM 1256 N N . LEU A 1 154 ? 20.026 2.021 -3.020 1.00 90.44 154 LEU A N 1
ATOM 1257 C CA . LEU A 1 154 ? 18.653 2.375 -3.370 1.00 90.44 154 LEU A CA 1
ATOM 1258 C C . LEU A 1 154 ? 17.801 2.594 -2.112 1.00 90.44 154 LEU A C 1
ATOM 1260 O O . LEU A 1 154 ? 17.051 3.565 -2.030 1.00 90.44 154 LEU A O 1
ATOM 1264 N N . ARG A 1 155 ? 17.958 1.740 -1.094 1.00 91.81 155 ARG A N 1
ATOM 1265 C CA . ARG A 1 155 ? 17.276 1.890 0.200 1.00 91.81 155 ARG A CA 1
ATOM 1266 C C . ARG A 1 155 ? 17.614 3.228 0.865 1.00 91.81 155 ARG A C 1
ATOM 1268 O O . ARG A 1 155 ? 16.714 3.896 1.374 1.00 91.81 155 ARG A O 1
ATOM 1275 N N . LYS A 1 156 ? 18.894 3.621 0.863 1.00 90.50 156 LYS A N 1
ATOM 1276 C CA . LYS A 1 156 ? 19.365 4.911 1.392 1.00 90.50 156 LYS A CA 1
ATOM 1277 C C . LYS A 1 156 ? 18.793 6.076 0.592 1.00 90.50 156 LYS A C 1
ATOM 1279 O O . LYS A 1 156 ? 18.270 6.996 1.207 1.00 90.50 156 LYS A O 1
ATOM 1284 N N . SER A 1 157 ? 18.820 6.001 -0.739 1.00 89.50 157 SER A N 1
ATOM 1285 C CA . SER A 1 157 ? 18.246 7.029 -1.619 1.00 89.50 157 SER A CA 1
ATOM 1286 C C . SER A 1 157 ? 16.758 7.266 -1.324 1.00 89.50 157 SER A C 1
ATOM 1288 O O . SER A 1 157 ? 16.349 8.393 -1.038 1.00 89.50 157 SER A O 1
ATOM 1290 N N . ILE A 1 158 ? 15.964 6.189 -1.246 1.00 90.94 158 ILE A N 1
ATOM 1291 C CA . ILE A 1 158 ? 14.536 6.274 -0.903 1.00 90.94 158 ILE A CA 1
ATOM 1292 C C . ILE A 1 158 ? 14.338 6.860 0.502 1.00 90.94 158 ILE A C 1
ATOM 1294 O O . ILE A 1 158 ? 13.499 7.739 0.685 1.00 90.94 158 ILE A O 1
ATOM 1298 N N . ASN A 1 159 ? 15.103 6.406 1.503 1.00 89.81 159 ASN A N 1
ATOM 1299 C CA . ASN A 1 159 ? 14.996 6.927 2.871 1.00 89.81 159 ASN A CA 1
ATOM 1300 C C . ASN A 1 159 ? 15.320 8.424 2.963 1.00 89.81 159 ASN A C 1
ATOM 1302 O O . ASN A 1 159 ? 14.575 9.157 3.613 1.00 89.81 159 ASN A O 1
ATOM 1306 N N . SER A 1 160 ? 16.399 8.876 2.319 1.00 87.94 160 SER A N 1
ATOM 1307 C CA . SER A 1 160 ? 16.782 10.291 2.292 1.00 87.94 160 SER A CA 1
ATOM 1308 C C . SER A 1 160 ? 15.680 11.144 1.674 1.00 87.94 160 SER A C 1
ATOM 1310 O O . SER A 1 160 ? 15.303 12.170 2.239 1.00 87.94 160 SER A O 1
ATOM 1312 N N . TYR A 1 161 ? 15.101 10.680 0.566 1.00 85.94 161 TYR A N 1
ATOM 1313 C CA . TYR A 1 161 ? 14.010 11.381 -0.098 1.00 85.94 161 TYR A CA 1
ATOM 1314 C C . TYR A 1 161 ? 12.748 11.469 0.774 1.00 85.94 161 TYR A C 1
ATOM 1316 O O . TYR A 1 161 ? 12.184 12.545 0.982 1.00 85.94 161 TYR A O 1
ATOM 1324 N N . VAL A 1 162 ? 12.319 10.331 1.328 1.00 87.31 162 VAL A N 1
ATOM 1325 C CA . VAL A 1 162 ? 11.176 10.248 2.249 1.00 87.31 162 VAL A CA 1
ATOM 1326 C C . VAL A 1 162 ? 11.372 11.191 3.438 1.00 87.31 162 VAL A C 1
ATOM 1328 O O . VAL A 1 162 ? 10.431 11.873 3.840 1.00 87.31 162 VAL A O 1
ATOM 1331 N N . GLY A 1 163 ? 12.587 11.249 3.989 1.00 85.75 163 GLY A N 1
ATOM 1332 C CA . GLY A 1 163 ? 12.945 12.175 5.060 1.00 85.75 163 GLY A CA 1
ATOM 1333 C C . GLY A 1 163 ? 12.793 13.638 4.642 1.00 85.75 163 GLY A C 1
ATOM 1334 O O . GLY A 1 163 ? 12.132 14.398 5.345 1.00 85.75 163 GLY A O 1
ATOM 1335 N N . ALA A 1 164 ? 13.333 14.014 3.480 1.00 84.75 164 ALA A N 1
ATOM 1336 C CA . ALA A 1 164 ? 13.278 15.383 2.968 1.00 84.75 164 ALA A CA 1
ATOM 1337 C C . ALA A 1 164 ? 11.837 15.888 2.773 1.00 84.75 164 ALA A C 1
ATOM 1339 O O . ALA A 1 164 ? 11.503 16.975 3.247 1.00 84.75 164 ALA A O 1
ATOM 1340 N N . ILE A 1 165 ? 10.958 15.083 2.157 1.00 81.62 165 ILE A N 1
ATOM 1341 C CA . ILE A 1 165 ? 9.538 15.447 2.008 1.00 81.62 165 ILE A CA 1
ATOM 1342 C C . ILE A 1 165 ? 8.865 15.619 3.363 1.00 81.62 165 ILE A C 1
ATOM 1344 O O . ILE A 1 165 ? 8.135 16.586 3.571 1.00 81.62 165 ILE A O 1
ATOM 1348 N N . ARG A 1 166 ? 9.081 14.684 4.293 1.00 77.81 166 ARG A N 1
ATOM 1349 C CA . ARG A 1 166 ? 8.414 14.743 5.598 1.00 77.81 166 ARG A CA 1
ATOM 1350 C C . ARG A 1 166 ? 8.822 15.983 6.383 1.00 77.81 166 ARG A C 1
ATOM 1352 O O . ARG A 1 166 ? 7.944 16.607 6.964 1.00 77.81 166 ARG A O 1
ATOM 1359 N N . SER A 1 167 ? 10.099 16.361 6.338 1.00 77.62 167 SER A N 1
ATOM 1360 C CA . SER A 1 167 ? 10.587 17.601 6.950 1.00 77.62 167 SER A CA 1
ATOM 1361 C C . SER A 1 167 ? 9.962 18.847 6.317 1.00 77.62 167 SER A C 1
ATOM 1363 O O . SER A 1 167 ? 9.655 19.798 7.026 1.00 77.62 167 SER A O 1
ATOM 1365 N N . HIS A 1 168 ? 9.734 18.843 4.999 1.00 75.25 168 HIS A N 1
ATOM 1366 C CA . HIS A 1 168 ? 9.076 19.955 4.311 1.00 75.25 168 HIS A CA 1
ATOM 1367 C C . HIS A 1 168 ? 7.585 20.062 4.668 1.00 75.25 168 HIS A C 1
ATOM 1369 O O . HIS A 1 168 ? 7.088 21.153 4.923 1.00 75.25 168 HIS A O 1
ATOM 1375 N N . LEU A 1 169 ? 6.880 18.930 4.744 1.00 66.31 169 LEU A N 1
ATOM 1376 C CA . LEU A 1 169 ? 5.460 18.887 5.107 1.00 66.31 169 LEU A CA 1
ATOM 1377 C C . LEU A 1 169 ? 5.203 19.194 6.589 1.00 66.31 169 LEU A C 1
ATOM 1379 O O . LEU A 1 169 ? 4.109 19.624 6.918 1.00 66.31 169 LEU A O 1
ATOM 1383 N N . SER A 1 170 ? 6.179 18.990 7.481 1.00 59.41 170 SER A N 1
ATOM 1384 C CA . SER A 1 170 ? 6.053 19.329 8.909 1.00 59.41 170 SER A CA 1
ATOM 1385 C C . SER A 1 170 ? 6.243 20.817 9.235 1.00 59.41 170 SER A C 1
ATOM 1387 O O . SER A 1 170 ? 6.183 21.187 10.404 1.00 59.41 170 SER A O 1
ATOM 1389 N N . LEU A 1 171 ? 6.530 21.654 8.234 1.00 51.16 171 LEU A N 1
ATOM 1390 C CA . LEU A 1 171 ? 6.731 23.101 8.389 1.00 51.16 171 LEU A CA 1
ATOM 1391 C C . LEU A 1 171 ? 5.476 23.928 8.048 1.00 51.16 171 LEU A C 1
ATOM 1393 O O . LEU A 1 171 ? 5.548 25.156 8.045 1.00 51.16 171 LEU A O 1
ATOM 1397 N N . PHE A 1 172 ? 4.349 23.264 7.783 1.00 41.34 172 PHE A N 1
ATOM 1398 C CA . PHE A 1 172 ? 3.040 23.853 7.489 1.00 41.34 172 PHE A CA 1
ATOM 1399 C C . PHE A 1 172 ? 1.958 23.179 8.337 1.00 41.34 172 PHE A C 1
ATOM 1401 O O . PHE A 1 172 ? 0.938 23.851 8.603 1.00 41.34 172 PHE A O 1
#

Secondary structure (DSSP, 8-state):
-------EEEEETTEEEEEE-HHHHHHHHHH-S-GGG-EEEETT-SS-EETTT-HHHHHHTT----SS--EEEEEEEEEEETTTEEEEEEEEEEETTEEEEE-SS----TT-EEEEEEEETTT-SS-EEEEEEEEEE-TT-EEEEEEES--HHHHHHHHHHHHHHHHHHTT-

Radius of gyration: 17.89 Å; Cα contacts (8 Å, |Δi|>4): 312; chains: 1; bounding box: 47×41×43 Å

pLDDT: mean 86.88, std 11.15, range [39.09, 98.12]